Protein AF-A0AAV6M9P0-F1 (afdb_monomer_lite)

Foldseek 3Di:
DDPDPPPPDPQDPVNVVVLVVVLVVLCCVLVVDDLVNQCVVVVVDDPVVSVVVVVVSVVVSVVVSVVVSVVVVVVCVVVVVRVVVVVVVVVVVVCVVPPCNVVVVVVVVVVVVVVVVVVVVVVVVVVVVVVVVVVVVVVVVVVVVVVVVVVVVVVVVVVVVVVVVVVVVVVVVVVVPDDDDD

Structure (mmCIF, N/CA/C/O backbone):
data_AF-A0AAV6M9P0-F1
#
_entry.id   AF-A0AAV6M9P0-F1
#
loop_
_atom_site.group_PDB
_atom_site.id
_atom_site.type_symbol
_atom_site.label_atom_id
_atom_site.label_alt_id
_atom_site.label_comp_id
_atom_site.label_asym_id
_atom_site.label_entity_id
_atom_site.label_seq_id
_atom_site.pdbx_PDB_ins_code
_atom_site.Cartn_x
_atom_site.Cartn_y
_atom_site.Cartn_z
_atom_site.occupancy
_atom_site.B_iso_or_equiv
_atom_site.auth_seq_id
_atom_site.auth_comp_id
_atom_site.auth_asym_id
_atom_site.auth_atom_id
_atom_site.pdbx_PDB_model_num
ATOM 1 N N . MET A 1 1 ? 22.889 25.940 22.685 1.00 35.03 1 MET A N 1
ATOM 2 C CA . MET A 1 1 ? 22.760 25.694 21.233 1.00 35.03 1 MET A CA 1
ATOM 3 C C . MET A 1 1 ? 22.819 24.194 21.047 1.00 35.03 1 MET A C 1
ATOM 5 O O . MET A 1 1 ? 23.893 23.641 20.838 1.00 35.03 1 MET A O 1
ATOM 9 N N . ASP A 1 2 ? 21.679 23.538 21.234 1.00 34.62 2 ASP A N 1
ATOM 10 C CA . ASP A 1 2 ? 21.579 22.087 21.130 1.00 34.62 2 ASP A CA 1
ATOM 11 C C . ASP A 1 2 ? 21.529 21.698 19.657 1.00 34.62 2 ASP A C 1
ATOM 13 O O . ASP A 1 2 ? 20.563 21.978 18.946 1.00 34.62 2 ASP A O 1
ATOM 17 N N . LYS A 1 3 ? 22.616 21.085 19.184 1.00 39.62 3 LYS A N 1
ATOM 18 C CA . LYS A 1 3 ? 22.641 20.404 17.894 1.00 39.62 3 LYS A CA 1
ATOM 19 C C . LYS A 1 3 ? 21.771 19.158 18.023 1.00 39.62 3 LYS A C 1
ATOM 21 O O . LYS A 1 3 ? 22.217 18.152 18.570 1.00 39.62 3 LYS A O 1
ATOM 26 N N . LYS A 1 4 ? 20.536 19.229 17.522 1.00 41.91 4 LYS A N 1
ATOM 27 C CA . LYS A 1 4 ? 19.753 18.031 17.216 1.00 41.91 4 LYS A CA 1
ATOM 28 C C . LYS A 1 4 ? 20.552 17.211 16.206 1.00 41.91 4 LYS A C 1
ATOM 30 O O . LYS A 1 4 ? 20.850 17.683 15.113 1.00 41.91 4 LYS A O 1
ATOM 35 N N . HIS A 1 5 ? 20.956 16.022 16.627 1.00 33.22 5 HIS A N 1
ATOM 36 C CA . HIS A 1 5 ? 21.461 14.990 15.740 1.00 33.22 5 HIS A CA 1
ATOM 37 C C . HIS A 1 5 ? 20.259 14.527 14.909 1.00 33.22 5 HIS A C 1
ATOM 39 O O . HIS A 1 5 ? 19.394 13.818 15.420 1.00 33.22 5 HIS A O 1
ATOM 45 N N . GLU A 1 6 ? 20.159 14.988 13.663 1.00 40.88 6 GLU A N 1
ATOM 46 C CA . GLU A 1 6 ? 19.389 14.280 12.643 1.00 40.88 6 GLU A CA 1
ATOM 47 C C . GLU A 1 6 ? 20.104 12.947 12.422 1.00 40.88 6 GLU A C 1
ATOM 49 O O . GLU A 1 6 ? 21.073 12.839 11.673 1.00 40.88 6 GLU A O 1
ATOM 54 N N . ILE A 1 7 ? 19.680 11.938 13.179 1.00 40.66 7 ILE A N 1
ATOM 55 C CA . ILE A 1 7 ? 19.944 10.548 12.844 1.00 40.66 7 ILE A CA 1
ATOM 56 C C . ILE A 1 7 ? 19.165 10.333 11.554 1.00 40.66 7 ILE A C 1
ATOM 58 O O . ILE A 1 7 ? 17.939 1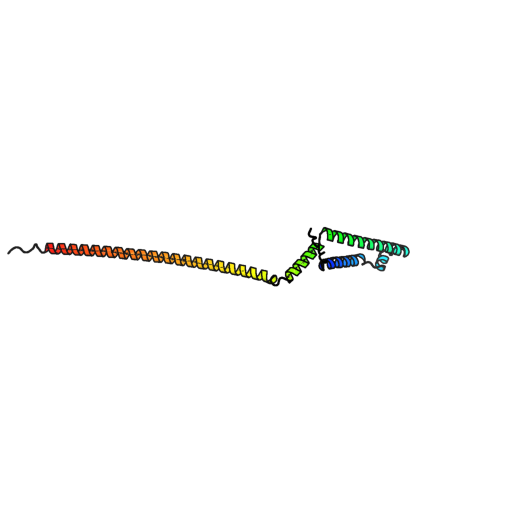0.291 11.581 1.00 40.66 7 ILE A O 1
ATOM 62 N N . GLY A 1 8 ? 19.875 10.301 10.426 1.00 38.12 8 GLY A N 1
ATOM 63 C CA . GLY A 1 8 ? 19.291 9.895 9.157 1.00 38.12 8 GLY A CA 1
ATOM 64 C C . GLY A 1 8 ? 18.653 8.531 9.365 1.00 38.12 8 GLY A C 1
ATOM 65 O O . GLY A 1 8 ? 19.357 7.561 9.654 1.00 38.12 8 GLY A O 1
ATOM 66 N N . THR A 1 9 ? 17.326 8.488 9.309 1.00 49.69 9 THR A N 1
ATOM 67 C CA . THR A 1 9 ? 16.564 7.249 9.395 1.00 49.69 9 THR A CA 1
ATOM 68 C C . THR A 1 9 ? 17.106 6.312 8.315 1.00 49.69 9 THR A C 1
ATOM 70 O O . THR A 1 9 ? 17.252 6.744 7.165 1.00 49.69 9 THR A O 1
ATOM 73 N N . PRO A 1 10 ? 17.504 5.076 8.657 1.00 59.91 10 PRO A N 1
ATOM 74 C CA . PRO A 1 10 ? 17.944 4.128 7.651 1.00 59.91 10 PRO A CA 1
ATOM 75 C C . PRO A 1 10 ? 16.811 3.945 6.641 1.00 59.91 10 PRO A C 1
ATOM 77 O O . PRO A 1 10 ? 15.662 3.762 7.029 1.00 59.91 10 PRO A O 1
ATOM 80 N N . VAL A 1 11 ? 17.154 4.042 5.355 1.00 66.88 11 VAL A N 1
ATOM 81 C CA . VAL A 1 11 ? 16.236 3.777 4.243 1.00 66.88 11 VAL A CA 1
ATOM 82 C C . VAL A 1 11 ? 15.525 2.450 4.510 1.00 66.88 11 VAL A C 1
ATOM 84 O O . VAL A 1 11 ? 16.194 1.426 4.676 1.00 66.88 11 VAL A O 1
ATOM 87 N N . SER A 1 12 ? 14.193 2.482 4.562 1.00 77.12 12 SER A N 1
ATOM 88 C CA . SER A 1 12 ? 13.382 1.308 4.868 1.00 77.12 12 SER A CA 1
ATOM 89 C C . SER A 1 12 ? 13.547 0.200 3.829 1.00 77.12 12 SER A C 1
ATOM 91 O O . SER A 1 12 ? 13.846 0.446 2.649 1.00 77.12 12 SER A O 1
ATOM 93 N N . SER A 1 13 ? 13.342 -1.047 4.258 1.00 85.12 13 SER A N 1
ATOM 94 C CA . SER A 1 13 ? 13.408 -2.200 3.354 1.00 85.12 13 SER A CA 1
ATOM 95 C C . SER A 1 13 ? 12.375 -2.072 2.228 1.00 85.12 13 SER A C 1
ATOM 97 O O . SER A 1 13 ? 12.690 -2.305 1.055 1.00 85.12 13 SER A O 1
ATOM 99 N N . SER A 1 14 ? 11.197 -1.541 2.564 1.00 88.25 14 SER A N 1
ATOM 100 C CA . SER A 1 14 ? 10.099 -1.262 1.641 1.00 88.25 14 SER A CA 1
ATOM 101 C C . SER A 1 14 ? 10.484 -0.289 0.521 1.00 88.25 14 SER A C 1
ATOM 103 O O . SER A 1 14 ? 10.155 -0.517 -0.648 1.00 88.25 14 SER A O 1
ATOM 105 N N . GLN A 1 15 ? 11.217 0.788 0.833 1.00 91.44 15 GLN A N 1
ATOM 106 C CA . GLN A 1 15 ? 11.646 1.757 -0.180 1.00 91.44 15 GLN A CA 1
ATOM 107 C C . GLN A 1 15 ? 12.666 1.147 -1.155 1.00 91.44 15 GLN A C 1
ATOM 109 O O . GLN A 1 15 ? 12.612 1.393 -2.366 1.00 91.44 15 GLN A O 1
ATOM 114 N N . ILE A 1 16 ? 13.588 0.326 -0.645 1.00 92.19 16 ILE A N 1
ATOM 115 C CA . ILE A 1 16 ? 14.582 -0.378 -1.466 1.00 92.19 16 ILE A CA 1
ATOM 116 C C . ILE A 1 16 ? 13.886 -1.349 -2.419 1.00 92.19 16 ILE A C 1
ATOM 118 O O . ILE A 1 16 ? 14.227 -1.403 -3.606 1.00 92.19 16 ILE A O 1
ATOM 122 N N . ASP A 1 17 ? 12.911 -2.100 -1.917 1.00 94.62 17 ASP A N 1
ATOM 123 C CA . ASP A 1 17 ? 12.201 -3.108 -2.696 1.00 94.62 17 ASP A CA 1
ATOM 124 C C . ASP A 1 17 ? 11.305 -2.486 -3.765 1.00 94.62 17 ASP A C 1
ATOM 126 O O . ASP A 1 17 ? 11.271 -2.990 -4.893 1.00 94.62 17 ASP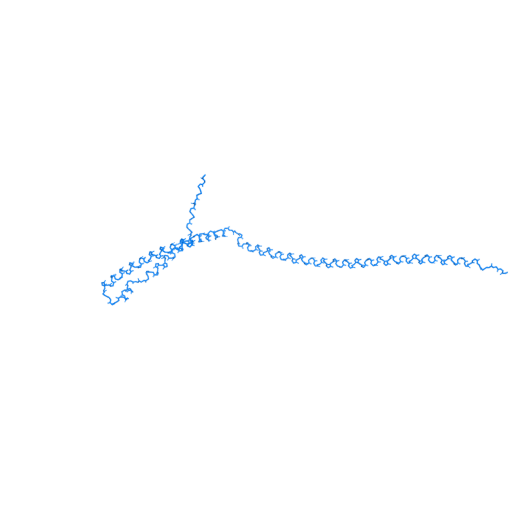 A O 1
ATOM 130 N N . LEU A 1 18 ? 10.680 -1.338 -3.480 1.00 95.00 18 LEU A N 1
ATOM 131 C CA . LEU A 1 18 ? 9.968 -0.548 -4.484 1.00 95.00 18 LEU A CA 1
ATOM 132 C C . LEU A 1 18 ? 10.904 -0.144 -5.633 1.00 95.00 18 LEU A C 1
ATOM 134 O O . LEU A 1 18 ? 10.618 -0.430 -6.800 1.00 95.00 18 LEU A O 1
ATOM 138 N N . LYS A 1 19 ? 12.055 0.466 -5.315 1.00 93.44 19 LYS A N 1
ATOM 139 C CA . LYS A 1 19 ? 13.030 0.910 -6.326 1.00 93.44 19 LYS A CA 1
ATOM 140 C C . LYS A 1 19 ? 13.577 -0.261 -7.140 1.00 93.44 19 LYS A C 1
ATOM 142 O O . LYS A 1 19 ? 13.670 -0.175 -8.365 1.00 93.44 19 LYS A O 1
ATOM 147 N N . LYS A 1 20 ? 13.918 -1.376 -6.490 1.00 95.00 20 LYS A N 1
ATOM 148 C CA . LYS A 1 20 ? 14.387 -2.591 -7.178 1.00 95.00 20 LYS A CA 1
ATOM 149 C C . LYS A 1 20 ? 13.323 -3.153 -8.115 1.00 95.00 20 LYS A C 1
ATOM 151 O O . LYS A 1 20 ? 13.638 -3.451 -9.268 1.00 95.00 20 LYS A O 1
ATOM 156 N N . SER A 1 21 ? 12.088 -3.278 -7.636 1.00 96.25 21 SER A N 1
ATOM 157 C CA . SER A 1 21 ? 10.971 -3.827 -8.409 1.00 96.25 21 SER A CA 1
ATOM 158 C C . SER A 1 21 ? 10.680 -2.975 -9.639 1.00 96.25 21 SER A C 1
ATOM 160 O O . SER A 1 21 ? 10.566 -3.509 -10.742 1.00 96.25 21 SER A O 1
ATOM 162 N N . PHE A 1 22 ? 10.667 -1.650 -9.481 1.00 96.62 22 PHE A N 1
ATOM 163 C CA . PHE A 1 22 ? 10.500 -0.724 -10.595 1.00 96.62 22 PHE A CA 1
ATOM 164 C C . PHE A 1 22 ? 11.607 -0.884 -11.645 1.00 96.62 22 PHE A C 1
ATOM 166 O O . PHE A 1 22 ? 11.317 -1.105 -12.822 1.00 96.62 22 PHE A O 1
ATOM 173 N N . LYS A 1 23 ? 12.882 -0.876 -11.227 1.00 94.62 23 LYS A N 1
ATOM 174 C CA . LYS A 1 23 ? 14.021 -1.057 -12.145 1.00 94.62 23 LYS A CA 1
ATOM 175 C C . LYS A 1 23 ? 13.980 -2.396 -12.876 1.00 94.62 23 LYS A C 1
ATOM 177 O O . LYS A 1 23 ? 14.338 -2.471 -14.049 1.00 94.62 23 LYS A O 1
ATOM 182 N N . LEU A 1 24 ? 13.556 -3.468 -12.206 1.00 95.19 24 LEU A N 1
ATOM 183 C CA . LEU A 1 24 ? 13.384 -4.779 -12.835 1.00 95.19 24 LEU A CA 1
ATOM 184 C C . LEU A 1 24 ? 12.264 -4.768 -13.881 1.00 95.19 24 LEU A C 1
ATOM 186 O O . LEU A 1 24 ? 12.466 -5.285 -14.982 1.00 95.19 24 LEU A O 1
ATOM 190 N N . ALA A 1 25 ? 11.120 -4.156 -13.570 1.00 95.50 25 ALA A N 1
ATOM 191 C CA . ALA A 1 25 ? 9.989 -4.054 -14.489 1.00 95.50 25 ALA A CA 1
ATOM 192 C C . ALA A 1 25 ? 10.347 -3.232 -15.735 1.00 95.50 25 ALA A C 1
ATOM 194 O O . ALA A 1 25 ? 10.162 -3.692 -16.860 1.00 95.50 25 ALA A O 1
ATOM 195 N N . VAL A 1 26 ? 10.940 -2.054 -15.537 1.00 94.81 26 VAL A N 1
ATOM 196 C CA . VAL A 1 26 ? 11.356 -1.147 -16.614 1.00 94.81 26 VAL A CA 1
ATOM 197 C C . VAL A 1 26 ? 12.448 -1.770 -17.485 1.00 94.81 26 VAL A C 1
ATOM 199 O O . VAL A 1 26 ? 12.399 -1.663 -18.713 1.00 94.81 26 VAL A O 1
ATOM 202 N N . ARG A 1 27 ? 13.410 -2.486 -16.888 1.00 92.25 27 ARG A N 1
ATOM 203 C CA . ARG A 1 27 ? 14.393 -3.274 -17.646 1.00 92.25 27 ARG A CA 1
ATOM 204 C C . ARG A 1 27 ? 13.712 -4.314 -18.517 1.00 92.25 27 ARG A C 1
ATOM 206 O O . ARG A 1 27 ? 13.930 -4.313 -19.720 1.00 92.25 27 ARG A O 1
ATOM 213 N N . SER A 1 28 ? 12.844 -5.126 -17.924 1.00 92.06 28 SER A N 1
ATOM 214 C CA . SER A 1 28 ? 12.146 -6.202 -18.632 1.00 92.06 28 SER A CA 1
ATOM 215 C C . SER A 1 28 ? 11.294 -5.681 -19.793 1.00 92.06 28 SER A C 1
ATOM 217 O O . SER A 1 28 ? 11.292 -6.285 -20.862 1.00 92.06 28 SER A O 1
ATOM 219 N N . LEU A 1 29 ? 10.616 -4.541 -19.616 1.00 90.56 29 LEU A N 1
ATOM 220 C CA . LEU A 1 29 ? 9.823 -3.913 -20.676 1.00 90.56 29 LEU A CA 1
ATOM 221 C C . LEU A 1 29 ? 10.692 -3.461 -21.853 1.00 90.56 29 LEU A C 1
ATOM 223 O O . LEU A 1 29 ? 10.381 -3.767 -23.004 1.00 90.56 29 LEU A O 1
ATOM 227 N N . LEU A 1 30 ? 11.775 -2.735 -21.569 1.00 90.50 30 LEU A N 1
ATOM 228 C CA . LEU A 1 30 ? 12.555 -2.057 -22.606 1.00 90.50 30 LEU A CA 1
ATOM 229 C C . LEU A 1 30 ? 13.650 -2.927 -23.238 1.00 90.50 30 LEU A C 1
ATOM 231 O O . LEU A 1 30 ? 14.129 -2.594 -24.318 1.00 90.50 30 LEU A O 1
ATOM 235 N N . THR A 1 31 ? 14.019 -4.054 -22.623 1.00 85.94 31 THR A N 1
ATOM 236 C CA . THR A 1 31 ? 14.994 -5.011 -23.183 1.00 85.94 31 THR A CA 1
ATOM 237 C C . THR A 1 31 ? 14.345 -6.291 -23.712 1.00 85.94 31 THR A C 1
ATOM 239 O O . THR A 1 31 ? 14.998 -7.328 -23.773 1.00 85.94 31 THR A O 1
ATOM 242 N N . SER A 1 32 ? 13.056 -6.245 -24.049 1.00 85.25 32 SER A N 1
ATOM 243 C CA . SER A 1 32 ? 12.295 -7.404 -24.534 1.00 85.25 32 SER A CA 1
ATOM 244 C C . SER A 1 32 ? 12.581 -7.766 -25.997 1.00 85.25 32 SER A C 1
ATOM 246 O O . SER A 1 32 ? 12.395 -8.915 -26.375 1.00 85.25 32 SER A O 1
ATOM 248 N N . CYS A 1 33 ? 13.048 -6.810 -26.805 1.00 87.31 33 CYS A N 1
ATOM 249 C CA . CYS A 1 33 ? 13.313 -6.999 -28.231 1.00 87.31 33 CYS A CA 1
ATOM 250 C C . CYS A 1 33 ? 14.714 -7.580 -28.467 1.00 87.31 33 CYS A C 1
ATOM 252 O O . CYS A 1 33 ? 15.723 -6.946 -28.138 1.00 87.31 33 CYS A O 1
ATOM 254 N N . SER A 1 34 ? 14.777 -8.771 -29.060 1.00 90.31 34 SER A N 1
ATOM 255 C CA . SER A 1 34 ? 16.026 -9.373 -29.525 1.00 90.31 34 SER A CA 1
ATOM 256 C C . SER A 1 34 ? 16.520 -8.732 -30.826 1.00 90.31 34 SER A C 1
ATOM 258 O O . SER A 1 34 ? 15.787 -8.073 -31.569 1.00 90.31 34 SER A O 1
ATOM 260 N N . ARG A 1 35 ? 17.799 -8.949 -31.141 1.00 90.88 35 ARG A N 1
ATOM 261 C CA . ARG A 1 35 ? 18.394 -8.447 -32.385 1.00 90.88 35 ARG A CA 1
ATOM 262 C C . ARG A 1 35 ? 17.786 -9.123 -33.615 1.00 90.88 35 ARG A C 1
ATOM 264 O O . ARG A 1 35 ? 17.695 -8.506 -34.674 1.00 90.88 35 ARG A O 1
ATOM 271 N N . GLU A 1 36 ? 17.401 -10.384 -33.487 1.00 92.69 36 GLU A N 1
ATOM 272 C CA . GLU A 1 36 ? 16.776 -11.185 -34.533 1.00 92.69 36 GLU A CA 1
ATOM 273 C C . GLU A 1 36 ? 15.375 -10.655 -34.857 1.00 92.69 36 GLU A C 1
ATOM 275 O O . GLU A 1 36 ? 15.118 -10.314 -36.010 1.00 92.69 36 GLU A O 1
ATOM 280 N N . GLU A 1 37 ? 14.526 -10.466 -33.842 1.00 93.38 37 GLU A N 1
ATOM 281 C CA . GLU A 1 37 ? 13.190 -9.864 -33.999 1.00 93.38 37 GLU A CA 1
ATOM 282 C C . GLU A 1 37 ? 13.278 -8.461 -34.612 1.00 93.38 37 GLU A C 1
ATOM 284 O O . GLU A 1 37 ? 12.503 -8.104 -35.505 1.00 93.38 37 GLU A O 1
ATOM 289 N N . PHE A 1 38 ? 14.276 -7.674 -34.197 1.00 93.75 38 PHE A N 1
ATOM 290 C CA . PHE A 1 38 ? 14.546 -6.372 -34.795 1.00 93.75 38 PHE A CA 1
ATOM 291 C C . PHE A 1 38 ? 14.841 -6.487 -36.299 1.00 93.75 38 PHE A C 1
ATOM 293 O O . PHE A 1 38 ? 14.255 -5.770 -37.111 1.00 93.75 38 PHE A O 1
ATOM 300 N N . ARG A 1 39 ? 15.727 -7.403 -36.708 1.00 93.25 39 ARG A N 1
ATOM 301 C CA . ARG A 1 39 ? 16.064 -7.608 -38.128 1.00 93.25 39 ARG A CA 1
ATOM 302 C C . ARG A 1 39 ? 14.867 -8.084 -38.947 1.00 93.25 39 ARG A C 1
ATOM 304 O O . ARG A 1 39 ? 14.725 -7.647 -40.087 1.00 93.25 39 ARG A O 1
ATOM 311 N N . GLU A 1 40 ? 13.999 -8.921 -38.383 1.00 94.50 40 GLU A N 1
ATOM 312 C CA . GLU A 1 40 ? 12.763 -9.359 -39.044 1.00 94.50 40 GLU A CA 1
ATOM 313 C C . GLU A 1 40 ? 11.823 -8.181 -39.333 1.00 94.50 40 GLU A C 1
ATOM 315 O O . GLU A 1 40 ? 11.331 -8.040 -40.461 1.00 94.50 40 GLU A O 1
ATOM 320 N N . CYS A 1 41 ? 11.661 -7.271 -38.365 1.00 94.75 41 CYS A N 1
ATOM 321 C CA . CYS A 1 41 ? 10.862 -6.051 -38.520 1.00 94.75 41 CYS A CA 1
ATOM 322 C C . CYS A 1 41 ? 11.400 -5.128 -39.628 1.00 94.75 41 CYS A C 1
ATOM 324 O O . CYS A 1 41 ? 10.632 -4.424 -40.286 1.00 94.75 41 CYS A O 1
ATOM 326 N N . PHE A 1 42 ? 12.713 -5.162 -39.872 1.00 94.69 42 PHE A N 1
ATOM 327 C CA . PHE A 1 42 ? 13.402 -4.370 -40.892 1.00 94.69 42 PHE A CA 1
ATOM 328 C C . PHE A 1 42 ? 13.950 -5.228 -42.047 1.00 94.69 42 PHE A C 1
ATOM 330 O O . PHE A 1 42 ? 14.943 -4.869 -42.680 1.00 94.69 42 PHE A O 1
ATOM 337 N N . SER A 1 43 ? 13.285 -6.338 -42.382 1.00 95.25 43 SER A N 1
ATOM 338 C CA . SER A 1 43 ? 13.723 -7.293 -43.421 1.00 95.25 43 SER A CA 1
ATOM 339 C C . SER A 1 43 ? 13.855 -6.706 -44.834 1.00 95.25 43 SER A C 1
ATOM 341 O O . SER A 1 43 ? 14.553 -7.266 -45.676 1.00 95.25 43 SER A O 1
ATOM 343 N N . ARG A 1 44 ? 13.214 -5.562 -45.104 1.00 95.56 44 ARG A N 1
ATOM 344 C CA . ARG A 1 44 ? 13.306 -4.838 -46.387 1.00 95.56 44 ARG A CA 1
ATOM 345 C C . ARG A 1 44 ? 14.589 -4.016 -46.540 1.00 95.56 44 ARG A C 1
ATOM 347 O O . ARG A 1 44 ? 14.880 -3.575 -47.649 1.00 95.56 44 ARG A O 1
ATOM 354 N N . PHE A 1 45 ? 15.308 -3.783 -45.447 1.00 95.06 45 PHE A N 1
ATOM 355 C CA . PHE A 1 45 ? 16.558 -3.032 -45.427 1.00 95.06 45 PHE A CA 1
ATOM 356 C C . PHE A 1 45 ? 17.755 -3.952 -45.658 1.00 95.06 45 PHE A C 1
ATOM 358 O O . PHE A 1 45 ? 17.717 -5.147 -45.364 1.00 95.06 45 PHE A O 1
ATOM 365 N N . THR A 1 46 ? 18.846 -3.382 -46.157 1.00 96.44 46 THR A N 1
ATOM 366 C CA . THR A 1 46 ? 20.127 -4.085 -46.237 1.00 96.44 46 THR A CA 1
ATOM 367 C C . THR A 1 46 ? 20.683 -4.358 -44.839 1.00 96.44 46 THR A C 1
ATOM 369 O O . THR A 1 46 ? 20.360 -3.669 -43.871 1.00 96.44 46 THR A O 1
ATOM 372 N N . THR A 1 47 ? 21.593 -5.325 -44.720 1.00 94.31 47 THR A N 1
ATOM 373 C CA . THR A 1 47 ? 22.243 -5.635 -43.437 1.00 94.31 47 THR A CA 1
ATOM 374 C C . THR A 1 47 ? 22.939 -4.413 -42.829 1.00 94.31 47 THR A C 1
ATOM 376 O O . THR A 1 47 ? 22.871 -4.212 -41.623 1.00 94.31 47 THR A O 1
ATOM 379 N N . ALA A 1 48 ? 23.566 -3.559 -43.643 1.00 95.69 48 ALA A N 1
ATOM 380 C CA . ALA A 1 48 ? 24.234 -2.352 -43.153 1.00 95.69 48 ALA A CA 1
ATOM 381 C C . ALA A 1 48 ? 23.245 -1.339 -42.543 1.00 95.69 48 ALA A C 1
ATOM 383 O O . ALA A 1 48 ? 23.514 -0.764 -41.488 1.00 95.69 48 ALA A O 1
ATOM 384 N N . GLU A 1 49 ? 22.086 -1.153 -43.176 1.00 96.19 49 GLU A N 1
ATOM 385 C CA . GLU A 1 49 ? 21.020 -0.284 -42.667 1.00 96.19 49 GLU A CA 1
ATOM 386 C C . GLU A 1 49 ? 20.386 -0.861 -41.396 1.00 96.19 49 GLU A C 1
ATOM 388 O O . GLU A 1 49 ? 20.169 -0.123 -40.438 1.00 96.19 49 GLU A O 1
ATOM 393 N N . GLN A 1 50 ? 20.158 -2.178 -41.344 1.00 95.38 50 GLN A N 1
ATOM 394 C CA . GLN A 1 50 ? 19.658 -2.861 -40.147 1.00 95.38 50 GLN A CA 1
ATOM 395 C C . GLN A 1 50 ? 20.599 -2.683 -38.950 1.00 95.38 50 GLN A C 1
ATOM 397 O O . GLN A 1 50 ? 20.139 -2.415 -37.843 1.00 95.38 50 GLN A O 1
ATOM 402 N N . GLU A 1 51 ? 21.914 -2.788 -39.155 1.00 94.44 51 GLU A N 1
ATOM 403 C CA . GLU A 1 51 ? 22.907 -2.559 -38.099 1.00 94.44 51 GLU A CA 1
ATOM 404 C C . GLU A 1 51 ? 22.910 -1.108 -37.604 1.00 94.44 51 GLU A C 1
ATOM 406 O O . GLU A 1 51 ? 22.975 -0.855 -36.397 1.00 94.44 51 GLU A O 1
ATOM 411 N N . TYR A 1 52 ? 22.793 -0.145 -38.521 1.00 95.88 52 TYR A N 1
ATOM 412 C CA . TYR A 1 52 ? 22.684 1.267 -38.164 1.00 95.88 52 TYR A CA 1
ATOM 413 C C . TYR A 1 52 ? 21.405 1.555 -37.363 1.00 95.88 52 TYR A C 1
ATOM 415 O O . TYR A 1 52 ? 21.467 2.179 -36.302 1.00 95.88 52 TYR A O 1
ATOM 423 N N . LEU A 1 53 ? 20.260 1.041 -37.822 1.00 95.88 53 LEU A N 1
ATOM 424 C CA . LEU A 1 53 ? 18.972 1.174 -37.140 1.00 95.88 53 LEU A CA 1
ATOM 425 C C . LEU A 1 53 ? 18.983 0.502 -35.765 1.00 95.88 53 LEU A C 1
ATOM 427 O O . LEU A 1 53 ? 18.489 1.084 -34.804 1.00 95.88 53 LEU A O 1
ATOM 431 N N . HIS A 1 54 ? 19.593 -0.678 -35.638 1.00 95.12 54 HIS A N 1
ATOM 432 C CA . HIS A 1 54 ? 19.722 -1.365 -34.355 1.00 95.12 54 HIS A CA 1
ATOM 433 C C . HIS A 1 54 ? 20.564 -0.543 -33.371 1.00 95.12 54 HIS A C 1
ATOM 435 O O . HIS A 1 54 ? 20.213 -0.410 -32.200 1.00 95.12 54 HIS A O 1
ATOM 441 N N . ARG A 1 55 ? 21.652 0.087 -33.834 1.00 95.44 55 ARG A N 1
ATOM 442 C CA . ARG A 1 55 ? 22.456 0.980 -32.989 1.00 95.44 55 ARG A CA 1
ATOM 443 C C . ARG A 1 55 ? 21.657 2.195 -32.509 1.00 95.44 55 ARG A C 1
ATOM 445 O O . ARG A 1 55 ? 21.769 2.551 -31.337 1.00 95.44 55 ARG A O 1
ATOM 452 N N . LEU A 1 56 ? 20.853 2.805 -33.383 1.00 95.69 56 LEU A N 1
ATOM 453 C CA . LEU A 1 56 ? 19.947 3.894 -33.002 1.00 95.69 56 LEU A CA 1
ATOM 454 C C . LEU A 1 56 ? 18.890 3.421 -31.999 1.00 95.69 56 LEU A C 1
ATOM 456 O O . LEU A 1 56 ? 18.652 4.095 -31.003 1.00 95.69 56 LEU A O 1
ATOM 460 N N . PHE A 1 57 ? 18.303 2.246 -32.218 1.00 94.19 57 PHE A N 1
ATOM 461 C CA . PHE A 1 57 ? 17.342 1.643 -31.300 1.00 94.19 57 PHE A CA 1
ATOM 462 C C . PHE A 1 57 ? 17.929 1.476 -29.894 1.00 94.19 57 PHE A C 1
ATOM 464 O O . PHE A 1 57 ? 17.338 1.954 -28.931 1.00 94.19 57 PHE A O 1
ATOM 471 N N . ILE A 1 58 ? 19.130 0.902 -29.770 1.00 93.38 58 ILE A N 1
ATOM 472 C CA . ILE A 1 58 ? 19.806 0.758 -28.473 1.00 93.38 58 ILE A CA 1
ATOM 473 C C . ILE A 1 58 ? 20.058 2.120 -27.814 1.00 93.38 58 ILE A C 1
ATOM 475 O O . ILE A 1 58 ? 19.865 2.253 -26.605 1.00 93.38 58 ILE A O 1
ATOM 479 N N . GLN A 1 59 ? 20.450 3.143 -28.581 1.00 95.25 59 GLN A N 1
ATOM 480 C CA . GLN A 1 59 ? 20.619 4.499 -28.047 1.00 95.25 59 GLN A CA 1
ATOM 481 C C . GLN A 1 59 ? 19.303 5.069 -27.506 1.00 95.25 59 GLN A C 1
ATOM 483 O O . GLN A 1 59 ? 19.285 5.598 -26.394 1.00 95.25 59 GLN A O 1
ATOM 488 N N . VAL A 1 60 ? 18.207 4.921 -28.255 1.00 94.25 60 VAL A N 1
ATOM 489 C CA . VAL A 1 60 ? 16.874 5.377 -27.838 1.00 94.25 60 VAL A CA 1
ATOM 490 C C . VAL A 1 60 ? 16.427 4.652 -26.573 1.00 94.25 60 VAL A C 1
ATOM 492 O O . VAL A 1 60 ? 16.034 5.306 -25.613 1.00 94.25 60 VAL A O 1
ATOM 495 N N . ILE A 1 61 ? 16.543 3.323 -26.537 1.00 94.50 61 ILE A N 1
ATOM 496 C CA . ILE A 1 61 ? 16.174 2.510 -25.374 1.00 94.50 61 ILE A CA 1
ATOM 497 C C . ILE A 1 61 ? 16.997 2.893 -24.142 1.00 94.50 61 ILE A C 1
ATOM 499 O O . ILE A 1 61 ? 16.433 3.072 -23.068 1.00 94.50 61 ILE A O 1
ATOM 503 N N . THR A 1 62 ? 18.308 3.088 -24.297 1.00 93.31 62 THR A N 1
ATOM 504 C CA . THR A 1 62 ? 19.193 3.474 -23.187 1.00 93.31 62 THR A CA 1
ATOM 505 C C . THR A 1 62 ? 18.838 4.858 -22.641 1.00 93.31 62 THR A C 1
ATOM 507 O O . THR A 1 62 ? 18.757 5.040 -21.428 1.00 93.31 62 THR A O 1
ATOM 510 N N . SER A 1 63 ? 18.588 5.832 -23.523 1.00 95.62 63 SER A N 1
ATOM 511 C CA . SER A 1 63 ? 18.165 7.175 -23.109 1.00 95.62 63 SER A CA 1
ATOM 512 C C . SER A 1 63 ? 16.793 7.155 -22.440 1.00 95.62 63 SER A C 1
ATOM 514 O O . SER A 1 63 ? 16.594 7.838 -21.441 1.00 95.62 63 SER A O 1
ATOM 516 N N . LEU A 1 64 ? 15.854 6.371 -22.973 1.00 95.00 64 LEU A N 1
ATOM 517 C CA . LEU A 1 64 ? 14.522 6.222 -22.401 1.00 95.00 64 LEU A CA 1
ATOM 518 C C . LEU A 1 64 ? 14.581 5.558 -21.020 1.00 95.00 64 LEU A C 1
ATOM 520 O O . LEU A 1 64 ? 13.859 5.980 -20.123 1.00 95.00 64 LEU A O 1
ATOM 524 N N . HIS A 1 65 ? 15.468 4.572 -20.829 1.00 94.75 65 HIS A N 1
ATOM 525 C CA . HIS A 1 65 ? 15.714 3.948 -19.526 1.00 94.75 65 HIS A CA 1
ATOM 526 C C . HIS A 1 65 ? 16.117 4.966 -18.470 1.00 94.75 65 HIS A C 1
ATOM 528 O O . HIS A 1 65 ? 15.479 5.017 -17.423 1.00 94.75 65 HIS A O 1
ATOM 534 N N . GLY A 1 66 ? 17.132 5.782 -18.765 1.00 93.25 66 GLY A N 1
ATOM 535 C CA . GLY A 1 66 ? 17.589 6.826 -17.847 1.00 93.25 66 GLY A CA 1
ATOM 536 C C . GLY A 1 66 ? 16.473 7.813 -17.511 1.00 93.25 66 GLY A C 1
ATOM 537 O O . GLY A 1 66 ? 16.158 8.002 -16.343 1.00 93.25 66 GLY A O 1
ATOM 538 N N . ASN A 1 67 ? 15.792 8.339 -18.533 1.00 96.00 67 ASN A N 1
ATOM 539 C CA . ASN A 1 67 ? 14.720 9.319 -18.342 1.00 96.00 67 ASN A CA 1
ATOM 540 C C . ASN A 1 67 ? 13.569 8.783 -17.473 1.00 96.00 67 ASN A C 1
ATOM 542 O O . ASN A 1 67 ? 13.044 9.511 -16.639 1.00 96.00 67 ASN A O 1
ATOM 546 N N . ILE A 1 68 ? 13.168 7.520 -17.658 1.00 96.88 68 ILE A N 1
ATOM 547 C CA . ILE A 1 68 ? 12.105 6.900 -16.853 1.00 96.88 68 ILE A CA 1
ATOM 548 C C . ILE A 1 68 ? 12.560 6.690 -15.403 1.00 96.88 68 ILE A C 1
ATOM 550 O O . ILE A 1 68 ? 11.767 6.910 -14.489 1.00 96.88 68 ILE A O 1
ATOM 554 N N . GLU A 1 69 ? 13.803 6.247 -15.176 1.00 95.00 69 GLU A N 1
ATOM 555 C CA . GLU A 1 69 ? 14.337 6.087 -13.815 1.00 95.00 69 GLU A CA 1
ATOM 556 C C . GLU A 1 69 ? 14.434 7.433 -13.081 1.00 95.00 69 GLU A C 1
ATOM 558 O O . GLU A 1 69 ? 14.051 7.507 -11.912 1.00 95.00 69 GLU A O 1
ATOM 563 N N . ASP A 1 70 ? 14.877 8.488 -13.767 1.00 96.25 70 ASP A N 1
ATOM 564 C CA . ASP A 1 70 ? 14.999 9.835 -13.202 1.00 96.25 70 ASP A CA 1
ATOM 565 C C . ASP A 1 70 ? 13.624 10.443 -12.874 1.00 96.25 70 ASP A C 1
ATOM 567 O O . ASP A 1 70 ? 13.419 10.964 -11.775 1.00 96.25 70 ASP A O 1
ATOM 571 N N . GLU A 1 71 ? 12.651 10.321 -13.785 1.00 97.50 71 GLU A N 1
ATOM 572 C CA . GLU A 1 71 ? 11.278 10.797 -13.564 1.00 97.50 71 GLU A CA 1
ATOM 573 C C . GLU A 1 71 ? 10.609 10.050 -12.402 1.00 97.50 71 GLU A C 1
ATOM 575 O O . GLU A 1 71 ? 9.948 10.654 -11.557 1.00 97.50 71 GLU A O 1
ATOM 580 N N . PHE A 1 72 ? 10.815 8.733 -12.314 1.00 97.12 72 PHE A N 1
ATOM 581 C CA . PHE A 1 72 ? 10.307 7.932 -11.204 1.00 97.12 72 PHE A CA 1
ATOM 582 C C . PHE A 1 72 ? 10.902 8.362 -9.862 1.00 97.12 72 PHE A C 1
ATOM 584 O O . PHE A 1 72 ? 10.169 8.464 -8.877 1.00 97.12 72 PHE A O 1
ATOM 591 N N . GLU A 1 73 ? 12.209 8.632 -9.800 1.00 95.31 73 GLU A N 1
ATOM 592 C CA . GLU A 1 73 ? 12.840 9.132 -8.577 1.00 95.31 73 GLU A CA 1
ATOM 593 C C . GLU A 1 73 ? 12.286 10.513 -8.200 1.00 95.31 73 GLU A C 1
ATOM 595 O O . GLU A 1 73 ? 11.939 10.730 -7.038 1.00 95.31 73 GLU A O 1
ATOM 600 N N . SER A 1 74 ? 12.116 11.412 -9.177 1.00 97.19 74 SER A N 1
ATOM 601 C CA . SER A 1 74 ? 11.495 12.725 -8.964 1.00 97.19 74 SER A CA 1
ATOM 602 C C . SER A 1 74 ? 10.082 12.595 -8.388 1.00 97.19 74 SER A C 1
ATOM 604 O O . SER A 1 74 ? 9.778 13.198 -7.357 1.00 97.19 74 SER A O 1
ATOM 606 N N . LEU A 1 75 ? 9.246 11.732 -8.975 1.00 97.00 75 LEU A N 1
ATOM 607 C CA . LEU A 1 75 ? 7.898 11.443 -8.479 1.00 97.00 75 LEU A CA 1
ATOM 608 C C . LEU A 1 75 ? 7.913 10.849 -7.067 1.00 97.00 75 LEU A C 1
ATOM 610 O O . LEU A 1 75 ? 7.075 11.212 -6.243 1.00 97.00 75 LEU A O 1
ATOM 614 N N . CYS A 1 76 ? 8.856 9.958 -6.750 1.00 95.69 76 CYS A N 1
ATOM 615 C CA . CYS A 1 76 ? 8.987 9.397 -5.403 1.00 95.69 76 CYS A CA 1
ATOM 616 C C . CYS A 1 76 ? 9.293 10.474 -4.354 1.00 95.69 76 CYS A C 1
ATOM 618 O O . CYS A 1 76 ? 8.75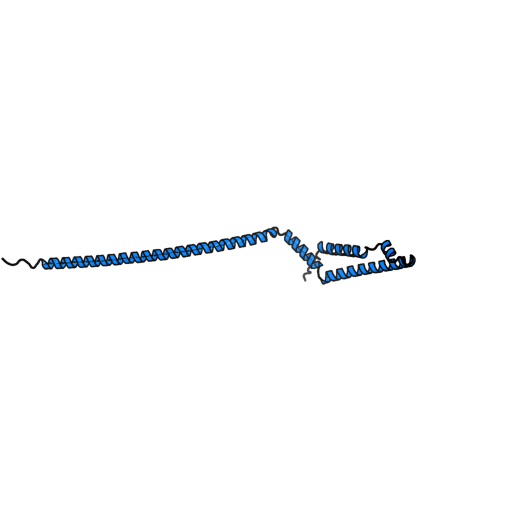8 10.420 -3.243 1.00 95.69 76 CYS A O 1
ATOM 620 N N . VAL A 1 77 ? 10.142 11.445 -4.702 1.00 94.50 77 VAL A N 1
ATOM 621 C CA . VAL A 1 77 ? 10.472 12.583 -3.836 1.00 94.50 77 VAL A CA 1
ATOM 622 C C . VAL A 1 77 ? 9.274 13.523 -3.703 1.00 94.50 77 VAL A C 1
ATOM 624 O O . VAL A 1 77 ? 8.896 13.865 -2.584 1.00 94.50 77 VAL A O 1
ATOM 627 N N . GLU A 1 78 ? 8.645 13.898 -4.819 1.00 96.75 78 GLU A N 1
ATOM 628 C CA . GLU A 1 78 ? 7.490 14.804 -4.852 1.00 96.75 78 GLU A CA 1
ATOM 629 C C . GLU A 1 78 ? 6.315 14.261 -4.031 1.00 96.75 78 GLU A C 1
ATOM 631 O O . GLU A 1 78 ? 5.740 14.964 -3.199 1.00 96.75 78 GLU A O 1
ATOM 636 N N . THR A 1 79 ? 5.988 12.984 -4.225 1.00 95.56 79 THR A N 1
ATOM 637 C CA . THR A 1 79 ? 4.880 12.316 -3.529 1.00 95.56 79 THR A CA 1
ATOM 638 C C . THR A 1 79 ? 5.224 11.900 -2.104 1.00 95.56 79 THR A C 1
ATOM 640 O O . THR A 1 79 ? 4.343 11.443 -1.377 1.00 95.56 79 THR A O 1
ATOM 643 N N . GLN A 1 80 ? 6.489 12.044 -1.692 1.00 94.81 80 GLN A N 1
ATOM 644 C CA . GLN A 1 80 ? 6.991 11.608 -0.389 1.00 94.81 80 GLN A CA 1
ATOM 645 C C . GLN A 1 80 ? 6.714 10.122 -0.102 1.00 94.81 80 GLN A C 1
ATOM 647 O O . GLN A 1 80 ? 6.593 9.720 1.056 1.00 94.81 80 GLN A O 1
ATOM 652 N N . VAL A 1 81 ? 6.641 9.281 -1.142 1.00 95.00 81 VAL A N 1
ATOM 653 C CA . VAL A 1 81 ? 6.326 7.849 -0.991 1.00 95.00 81 VAL A CA 1
ATOM 654 C C . VAL A 1 81 ? 7.320 7.143 -0.071 1.00 95.00 81 VAL A C 1
ATOM 656 O O . VAL A 1 81 ? 6.930 6.269 0.691 1.00 95.00 81 VAL A O 1
ATOM 659 N N . GLY A 1 82 ? 8.588 7.574 -0.085 1.00 92.06 82 GLY A N 1
ATOM 660 C CA . GLY A 1 82 ? 9.615 7.082 0.833 1.00 92.06 82 GLY A CA 1
ATOM 661 C C . GLY A 1 82 ? 9.228 7.274 2.294 1.00 92.06 82 GLY A C 1
ATOM 662 O O . GLY A 1 82 ? 9.155 6.303 3.033 1.00 92.06 82 GLY A O 1
ATOM 663 N N . LEU A 1 83 ? 8.868 8.503 2.673 1.00 91.44 83 LEU A N 1
ATOM 664 C CA . LEU A 1 83 ? 8.451 8.821 4.039 1.00 91.44 83 LEU A CA 1
ATOM 665 C C . LEU A 1 83 ? 7.186 8.059 4.439 1.00 91.44 83 LEU A C 1
ATOM 667 O O . LEU A 1 83 ? 7.050 7.643 5.584 1.00 91.44 83 LEU A O 1
ATOM 671 N N . VAL A 1 84 ? 6.242 7.877 3.514 1.00 94.00 84 VAL A N 1
ATOM 672 C CA . VAL A 1 84 ? 5.031 7.094 3.788 1.00 94.00 84 VAL A CA 1
ATOM 673 C C . VAL A 1 84 ? 5.382 5.631 4.056 1.00 94.00 84 VAL A C 1
ATOM 675 O O . VAL A 1 84 ? 4.885 5.071 5.029 1.00 94.00 84 VAL A O 1
ATOM 678 N N . LEU A 1 85 ? 6.246 5.027 3.238 1.00 94.25 85 LEU A N 1
ATOM 679 C CA . LEU A 1 85 ? 6.695 3.647 3.432 1.00 94.25 85 LEU A CA 1
ATOM 680 C C . LEU A 1 85 ? 7.482 3.483 4.737 1.00 94.25 85 LEU A C 1
ATOM 682 O O . LEU A 1 85 ? 7.199 2.548 5.478 1.00 94.25 85 LEU A O 1
ATOM 686 N N . ASP A 1 86 ? 8.375 4.421 5.059 1.00 91.38 86 ASP A N 1
ATOM 687 C CA . ASP A 1 86 ? 9.124 4.425 6.321 1.00 91.38 86 ASP A CA 1
ATOM 688 C C . ASP A 1 86 ? 8.174 4.477 7.531 1.00 91.38 86 ASP A C 1
ATOM 690 O O . ASP A 1 86 ? 8.317 3.702 8.473 1.00 91.38 86 ASP A O 1
ATOM 694 N N . ASN A 1 87 ? 7.155 5.345 7.489 1.00 92.06 87 ASN A N 1
ATOM 695 C CA . ASN A 1 87 ? 6.152 5.441 8.553 1.00 92.06 87 ASN A CA 1
ATOM 696 C C . ASN A 1 87 ? 5.309 4.165 8.674 1.00 92.06 87 ASN A C 1
ATOM 698 O O . ASN A 1 87 ? 4.969 3.760 9.781 1.00 92.06 87 ASN A O 1
ATOM 702 N N . VAL A 1 88 ? 4.936 3.539 7.554 1.00 91.69 88 VAL A N 1
ATOM 703 C CA . VAL A 1 88 ? 4.175 2.280 7.574 1.00 91.69 88 VAL A CA 1
ATOM 704 C C . VAL A 1 88 ? 5.014 1.153 8.171 1.00 91.69 88 VAL A C 1
ATOM 706 O O . VAL A 1 88 ? 4.505 0.422 9.015 1.00 91.69 88 VAL A O 1
ATOM 709 N N . GLU A 1 89 ? 6.282 1.028 7.776 1.00 91.00 89 GLU A N 1
ATOM 710 C CA . GLU A 1 89 ? 7.208 0.030 8.327 1.00 91.00 89 GLU A CA 1
ATOM 711 C C . GLU A 1 89 ? 7.400 0.247 9.833 1.00 91.00 89 GLU A C 1
ATOM 713 O O . GLU A 1 89 ? 7.207 -0.686 10.608 1.00 91.00 89 GLU A O 1
ATOM 718 N N . GLN A 1 90 ? 7.612 1.495 10.266 1.00 90.12 90 GLN A N 1
ATOM 719 C CA . GLN A 1 90 ? 7.689 1.839 11.686 1.00 90.12 90 GLN A CA 1
ATOM 720 C C . GLN A 1 90 ? 6.402 1.481 12.449 1.00 90.12 90 GLN A C 1
ATOM 722 O O . GLN A 1 90 ? 6.469 0.904 13.530 1.00 90.12 90 GLN A O 1
ATOM 727 N N . LEU A 1 91 ? 5.222 1.799 11.909 1.00 89.19 91 LEU A N 1
ATOM 728 C CA . LEU A 1 91 ? 3.948 1.478 12.563 1.00 89.19 91 LEU A CA 1
ATOM 729 C C . LEU A 1 91 ? 3.718 -0.033 12.677 1.00 89.19 91 LEU A C 1
ATOM 731 O O . LEU A 1 91 ? 3.135 -0.481 13.662 1.00 89.19 91 LEU A O 1
ATOM 735 N N . LEU A 1 92 ? 4.161 -0.811 11.687 1.00 87.50 92 LEU A N 1
ATOM 736 C CA . LEU A 1 92 ? 4.102 -2.271 11.735 1.00 87.50 92 LEU A CA 1
ATOM 737 C C . LEU A 1 92 ? 5.062 -2.831 12.789 1.00 87.50 92 LEU A C 1
ATOM 739 O O . LEU A 1 92 ? 4.659 -3.688 13.571 1.00 87.50 92 LEU A O 1
ATOM 743 N N . GLU A 1 93 ? 6.286 -2.308 12.872 1.00 87.62 93 GLU A N 1
ATOM 744 C CA . GLU A 1 93 ? 7.234 -2.678 13.928 1.00 87.62 93 GLU A CA 1
ATOM 745 C C . GLU A 1 93 ? 6.685 -2.342 15.324 1.00 87.62 93 GLU A C 1
ATOM 747 O O . GLU A 1 93 ? 6.720 -3.175 16.229 1.00 87.62 93 GLU A O 1
ATOM 752 N N . GLU A 1 94 ? 6.121 -1.144 15.506 1.00 85.88 94 GLU A N 1
ATOM 753 C CA . GLU A 1 94 ? 5.473 -0.734 16.758 1.00 85.88 94 GLU A CA 1
ATOM 754 C C . GLU A 1 94 ? 4.279 -1.636 17.106 1.00 85.88 94 GLU A C 1
ATOM 756 O O . GLU A 1 94 ? 4.095 -2.006 18.269 1.00 85.88 94 GLU A O 1
ATOM 761 N N . GLN A 1 95 ? 3.481 -2.013 16.105 1.00 84.06 95 GLN A N 1
ATOM 762 C CA . GLN A 1 95 ? 2.351 -2.923 16.264 1.00 84.06 95 GLN A CA 1
ATOM 763 C C . GLN A 1 95 ? 2.799 -4.327 16.695 1.00 84.06 95 GLN A C 1
ATOM 765 O O . GLN A 1 95 ? 2.187 -4.902 17.596 1.00 84.06 95 GLN A O 1
ATOM 770 N N . ASP A 1 96 ? 3.846 -4.875 16.079 1.00 81.38 96 ASP A N 1
ATOM 771 C CA . ASP A 1 96 ? 4.385 -6.199 16.411 1.00 81.38 96 ASP A CA 1
ATOM 772 C C . ASP A 1 96 ? 5.022 -6.230 17.808 1.00 81.38 96 ASP A C 1
ATOM 774 O O . ASP A 1 96 ? 4.986 -7.255 18.498 1.00 81.38 96 ASP A O 1
ATOM 778 N N . LEU A 1 97 ? 5.568 -5.097 18.258 1.00 84.94 97 LEU A N 1
ATOM 779 C CA . LEU A 1 97 ? 6.127 -4.942 19.598 1.00 84.94 97 LEU A CA 1
ATOM 780 C C . LEU A 1 97 ? 5.067 -4.765 20.692 1.00 84.94 97 LEU A C 1
ATOM 782 O O . LEU A 1 97 ? 5.403 -4.990 21.855 1.00 84.94 97 LEU A O 1
ATOM 786 N N . ASP A 1 98 ? 3.822 -4.391 20.369 1.00 80.50 98 ASP A N 1
ATOM 787 C CA . ASP A 1 98 ? 2.717 -4.279 21.331 1.00 80.50 98 ASP A CA 1
ATOM 788 C C . ASP A 1 98 ? 2.001 -5.637 21.519 1.00 80.50 98 ASP A C 1
ATOM 790 O O . ASP A 1 98 ? 1.090 -5.993 20.760 1.00 80.50 98 ASP A O 1
ATOM 794 N N . PRO A 1 99 ? 2.296 -6.400 22.596 1.00 74.62 99 PRO A N 1
ATOM 795 C CA . PRO A 1 99 ? 1.711 -7.724 22.815 1.00 74.62 99 PRO A CA 1
ATOM 796 C C . PRO A 1 99 ? 0.211 -7.660 23.150 1.00 74.62 99 PRO A C 1
ATOM 798 O O . PRO A 1 99 ? -0.456 -8.697 23.271 1.00 74.62 99 PRO A O 1
ATOM 801 N N . LEU A 1 100 ? -0.317 -6.453 23.381 1.00 74.12 100 LEU A N 1
ATOM 802 C CA . LEU A 1 100 ? -1.718 -6.184 23.660 1.00 74.12 100 LEU A CA 1
ATOM 803 C C . LEU A 1 100 ? -2.467 -5.665 22.434 1.00 74.12 100 LEU A C 1
ATOM 805 O O . LEU A 1 100 ? -3.692 -5.580 22.514 1.00 74.12 100 LEU A O 1
ATOM 809 N N . TYR A 1 101 ? -1.807 -5.397 21.304 1.00 73.94 101 TYR A N 1
ATOM 810 C CA . TYR A 1 101 ? -2.467 -4.850 20.118 1.00 73.94 101 TYR A CA 1
ATOM 811 C C . TYR A 1 101 ? -3.614 -5.750 19.638 1.00 73.94 101 TYR A C 1
ATOM 813 O O . TYR A 1 101 ? -4.756 -5.310 19.508 1.00 73.94 101 TYR A O 1
ATOM 821 N N . SER A 1 102 ? -3.354 -7.056 19.506 1.00 69.56 102 SER A N 1
ATOM 822 C CA . SER A 1 102 ? -4.374 -8.063 19.161 1.00 69.56 102 SER A CA 1
ATOM 823 C C . SER A 1 102 ? -5.440 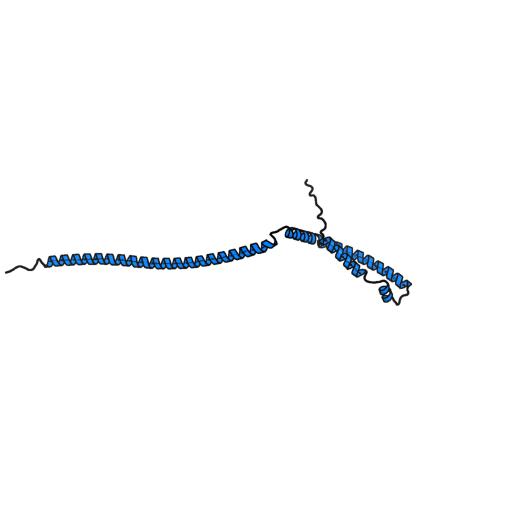-8.256 20.251 1.00 69.56 102 SER A C 1
ATOM 825 O O . SER A 1 102 ? -6.559 -8.692 19.978 1.00 69.56 102 SER A O 1
ATOM 827 N N . LYS A 1 103 ? -5.124 -7.914 21.506 1.00 69.25 103 LYS A N 1
ATOM 828 C CA . LYS A 1 103 ? -6.036 -8.017 22.656 1.00 69.25 103 LYS A CA 1
ATOM 829 C C . LYS A 1 103 ? -6.864 -6.754 22.875 1.00 69.25 103 LYS A C 1
ATOM 831 O O .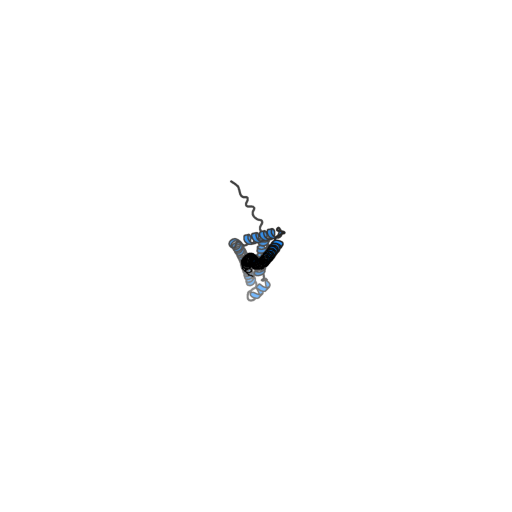 LYS A 1 103 ? -7.904 -6.838 23.520 1.00 69.25 103 LYS A O 1
ATOM 836 N N . LYS A 1 104 ? -6.452 -5.604 22.341 1.00 70.75 104 LYS A N 1
ATOM 837 C CA . LYS A 1 104 ? -7.129 -4.311 22.502 1.00 70.75 104 LYS A CA 1
ATOM 838 C C . LYS A 1 104 ? -8.561 -4.354 21.971 1.00 70.75 104 LYS A C 1
ATOM 840 O O . LYS A 1 104 ? -9.472 -3.882 22.650 1.00 70.75 104 LYS A O 1
ATOM 845 N N . THR A 1 105 ? -8.766 -4.992 20.820 1.00 67.88 105 THR A N 1
ATOM 846 C CA . THR A 1 105 ? -10.099 -5.236 20.247 1.00 67.88 105 THR A CA 1
ATOM 847 C C . THR A 1 105 ? -10.947 -6.106 21.178 1.00 67.88 105 THR A C 1
ATOM 849 O O . THR A 1 105 ? -12.054 -5.716 21.539 1.00 67.88 105 THR A O 1
ATOM 852 N N . ASN A 1 106 ? -10.382 -7.204 21.693 1.00 74.69 106 ASN A N 1
ATOM 853 C CA . ASN A 1 106 ? -11.073 -8.093 22.635 1.00 74.69 106 ASN A CA 1
ATOM 854 C C . ASN A 1 106 ? -11.459 -7.382 23.945 1.00 74.69 106 ASN A C 1
ATOM 856 O O . ASN A 1 106 ? -12.565 -7.558 24.448 1.00 74.69 106 ASN A O 1
ATOM 860 N N . ILE A 1 107 ? -10.574 -6.554 24.507 1.00 81.25 107 ILE A N 1
ATOM 861 C CA . ILE A 1 107 ? -10.840 -5.831 25.762 1.00 81.25 107 ILE A CA 1
ATOM 862 C C . ILE A 1 107 ? -11.975 -4.818 25.577 1.00 81.25 107 ILE A C 1
ATOM 864 O O . ILE A 1 107 ? -12.848 -4.719 26.440 1.00 81.25 107 ILE A O 1
ATOM 868 N N . MET A 1 108 ? -11.991 -4.087 24.459 1.00 81.94 108 MET A N 1
ATOM 869 C CA . MET A 1 108 ? -13.050 -3.120 24.160 1.00 81.94 108 MET A CA 1
ATOM 870 C C . MET A 1 108 ? -14.410 -3.807 23.974 1.00 81.94 108 MET A C 1
ATOM 872 O O . MET A 1 108 ? -15.419 -3.346 24.509 1.00 81.94 108 MET A O 1
ATOM 876 N N . GLU A 1 109 ? -14.447 -4.934 23.263 1.00 85.19 109 GLU A N 1
ATOM 877 C CA . GLU A 1 109 ? -15.668 -5.725 23.080 1.00 85.19 109 GLU A CA 1
ATOM 878 C C . GLU A 1 109 ? -16.200 -6.278 24.408 1.00 85.19 109 GLU A C 1
ATOM 880 O O . GLU A 1 109 ? -17.387 -6.125 24.709 1.00 85.19 109 GLU A O 1
ATOM 885 N N . ILE A 1 110 ? -15.320 -6.832 25.250 1.00 87.38 110 ILE A N 1
ATOM 886 C CA . ILE A 1 110 ? -15.675 -7.313 26.593 1.00 87.38 110 ILE A CA 1
ATOM 887 C C . ILE A 1 110 ? -16.216 -6.166 27.455 1.00 87.38 110 ILE A C 1
ATOM 889 O O . ILE A 1 110 ? -17.225 -6.337 28.144 1.00 87.38 110 ILE A O 1
ATOM 893 N N . ALA A 1 111 ? -15.586 -4.989 27.411 1.00 90.31 111 ALA A N 1
ATOM 894 C CA . ALA A 1 111 ? -16.030 -3.819 28.164 1.00 90.31 111 ALA A CA 1
ATOM 895 C C . ALA A 1 111 ? -17.429 -3.353 27.726 1.00 90.31 111 ALA A C 1
ATOM 897 O O . ALA A 1 111 ? -18.287 -3.089 28.574 1.00 90.31 111 ALA A O 1
ATOM 898 N N . ASN A 1 112 ? -17.690 -3.316 26.417 1.00 91.94 112 ASN A N 1
ATOM 899 C CA . ASN A 1 112 ? -18.997 -2.958 25.867 1.00 91.94 112 ASN A CA 1
ATOM 900 C C . ASN A 1 112 ? -20.077 -3.975 26.252 1.00 91.94 112 ASN A C 1
ATOM 902 O O . ASN A 1 112 ? -21.150 -3.584 26.718 1.00 91.94 112 ASN A O 1
ATOM 906 N N . TYR A 1 113 ? -19.781 -5.271 26.131 1.00 93.75 113 TYR A N 1
ATOM 907 C CA . TYR A 1 113 ? -20.688 -6.343 26.542 1.00 93.75 113 TYR A CA 1
ATOM 908 C C . TYR A 1 113 ? -21.027 -6.265 28.038 1.00 93.75 113 TYR A C 1
ATOM 910 O O . TYR A 1 113 ? -22.200 -6.317 28.426 1.00 93.75 113 TYR A O 1
ATOM 918 N N . LEU A 1 114 ? -20.012 -6.085 28.889 1.00 95.38 114 LEU A N 1
ATOM 919 C CA . LEU A 1 114 ? -20.193 -5.964 30.334 1.00 95.38 114 LEU A CA 1
ATOM 920 C C . LEU A 1 114 ? -21.024 -4.725 30.691 1.00 95.38 114 LEU A C 1
ATOM 922 O O . LEU A 1 114 ? -21.919 -4.809 31.532 1.00 95.38 114 LEU A O 1
ATOM 926 N N . SER A 1 115 ? -20.762 -3.594 30.031 1.00 97.12 115 SER A N 1
ATOM 927 C CA . SER A 1 115 ? -21.510 -2.345 30.205 1.00 97.12 115 SER A CA 1
ATOM 928 C C . SER A 1 115 ? -22.987 -2.509 29.836 1.00 97.12 115 SER A C 1
ATOM 930 O O . SER A 1 115 ? -23.869 -2.161 30.625 1.00 97.12 115 SER A O 1
ATOM 932 N N . MET A 1 116 ? -23.272 -3.119 28.681 1.00 96.69 116 MET A N 1
ATOM 933 C CA . MET A 1 116 ? -24.638 -3.393 28.233 1.00 96.69 116 MET A CA 1
ATOM 934 C C . MET A 1 116 ? -25.371 -4.327 29.204 1.00 96.69 116 MET A C 1
ATOM 936 O O . MET A 1 116 ? -26.492 -4.034 29.619 1.00 96.69 116 MET A O 1
ATOM 940 N N . THR A 1 117 ? -24.708 -5.399 29.641 1.00 97.00 117 THR A N 1
ATOM 941 C CA . THR A 1 117 ? -25.260 -6.358 30.609 1.00 97.00 117 THR A CA 1
ATOM 942 C C . THR A 1 117 ? -25.577 -5.684 31.944 1.00 97.00 117 THR A C 1
ATOM 944 O O . THR A 1 117 ? -26.685 -5.814 32.461 1.00 97.00 117 THR A O 1
ATOM 947 N N . LYS A 1 118 ? -24.642 -4.891 32.486 1.00 97.38 118 LYS A N 1
ATOM 948 C CA . LYS A 1 118 ? -24.839 -4.144 33.739 1.00 97.38 118 LYS A CA 1
ATOM 949 C C . LYS A 1 118 ? -25.977 -3.131 33.630 1.00 97.38 118 LYS A C 1
ATOM 951 O O . LYS A 1 118 ? -26.741 -2.979 34.579 1.00 97.38 118 LYS A O 1
ATOM 956 N N . LYS A 1 119 ? -26.112 -2.445 32.492 1.00 98.00 119 LYS A N 1
ATOM 957 C CA . LYS A 1 119 ? -27.196 -1.481 32.261 1.00 98.00 119 LYS A CA 1
ATOM 958 C C . LYS A 1 119 ? -28.565 -2.162 32.239 1.00 98.00 119 LYS A C 1
ATOM 960 O O . LYS A 1 119 ? -29.497 -1.644 32.852 1.00 98.00 119 LYS A O 1
ATOM 965 N N . ASN A 1 120 ? -28.665 -3.321 31.590 1.00 97.25 120 ASN A N 1
ATOM 966 C CA . ASN A 1 120 ? -29.891 -4.117 31.561 1.00 97.25 120 ASN A CA 1
ATOM 967 C C . ASN A 1 120 ? -30.268 -4.613 32.963 1.00 97.25 120 ASN A C 1
ATOM 969 O O . ASN A 1 120 ? -31.421 -4.481 33.364 1.00 97.25 120 ASN A O 1
ATOM 973 N N . GLU A 1 121 ? -29.289 -5.089 33.735 1.00 97.06 121 GLU A N 1
ATOM 974 C CA . GLU A 1 121 ? -29.503 -5.535 35.115 1.00 97.06 121 GLU A CA 1
ATOM 975 C C . GLU A 1 121 ? -29.986 -4.391 36.019 1.00 97.06 121 GLU A C 1
ATOM 977 O O . GLU A 1 121 ? -30.962 -4.531 36.751 1.00 97.06 121 GLU A O 1
ATOM 982 N N . ILE A 1 122 ? -29.359 -3.212 35.926 1.00 98.12 122 ILE A N 1
ATOM 983 C CA . ILE A 1 122 ? -29.793 -2.022 36.674 1.00 98.12 122 ILE A CA 1
ATOM 984 C C . ILE A 1 122 ? -31.233 -1.649 36.318 1.00 98.12 122 ILE A C 1
ATOM 986 O O . ILE A 1 122 ? -32.000 -1.263 37.200 1.00 98.12 122 ILE A O 1
ATOM 990 N N . GLN A 1 123 ? -31.605 -1.738 35.040 1.00 98.00 123 GLN A N 1
ATOM 991 C CA . GLN A 1 123 ? -32.967 -1.439 34.614 1.00 98.00 123 GLN A CA 1
ATOM 992 C C . GLN A 1 123 ? -33.964 -2.453 35.187 1.00 98.00 123 GLN A C 1
ATOM 994 O O . GLN A 1 123 ? -34.974 -2.049 35.758 1.00 98.00 123 GLN A O 1
ATOM 999 N N . HIS A 1 124 ? -33.637 -3.745 35.129 1.00 98.06 124 HIS A N 1
ATOM 1000 C CA . HIS A 1 124 ? -34.460 -4.805 35.704 1.00 98.06 124 HIS A CA 1
ATOM 1001 C C . HIS A 1 124 ? -34.692 -4.606 37.210 1.00 98.06 124 HIS A C 1
ATOM 1003 O O . HIS A 1 124 ? -35.832 -4.623 37.678 1.00 98.06 124 HIS A O 1
ATOM 1009 N N . LEU A 1 125 ? -33.624 -4.326 37.965 1.00 98.38 125 LEU A N 1
ATOM 1010 C CA . LEU A 1 125 ? -33.708 -4.076 39.405 1.00 98.38 125 LEU A CA 1
ATOM 1011 C C . LEU A 1 125 ? -34.517 -2.815 39.734 1.00 98.38 125 LEU A C 1
ATOM 1013 O O . LEU A 1 125 ? -35.273 -2.811 40.706 1.00 98.38 125 LEU A O 1
ATOM 1017 N N . LYS A 1 126 ? -34.409 -1.755 38.924 1.00 98.19 126 LYS A N 1
ATOM 1018 C CA . LYS A 1 126 ? -35.245 -0.553 39.075 1.00 98.19 126 LYS A CA 1
ATOM 1019 C C . LYS A 1 126 ? -36.729 -0.860 38.893 1.00 98.19 126 LYS A C 1
ATOM 1021 O O . LYS A 1 126 ? -37.545 -0.363 39.669 1.00 98.19 126 LYS A O 1
ATOM 1026 N N . ASP A 1 127 ? -37.079 -1.675 37.904 1.00 98.25 127 ASP A N 1
ATOM 1027 C CA . ASP A 1 127 ? -38.472 -2.034 37.629 1.00 98.25 127 ASP A CA 1
ATOM 1028 C C . ASP A 1 127 ? -39.054 -2.923 38.742 1.00 98.25 127 ASP A C 1
ATOM 1030 O O . ASP A 1 127 ? -40.190 -2.715 39.190 1.00 98.25 127 ASP A O 1
ATOM 1034 N N . MET A 1 128 ? -38.250 -3.855 39.265 1.00 97.81 128 MET A N 1
ATOM 1035 C CA . MET A 1 128 ? -38.610 -4.648 40.444 1.00 97.81 128 MET A CA 1
ATOM 1036 C C . MET A 1 128 ? -38.817 -3.772 41.682 1.00 97.81 128 MET A C 1
ATOM 1038 O O . MET A 1 128 ? -39.825 -3.924 42.374 1.00 97.81 128 MET A O 1
ATOM 1042 N N . LEU A 1 129 ? -37.903 -2.831 41.942 1.00 98.25 129 LEU A N 1
ATOM 1043 C CA . LEU A 1 129 ? -38.001 -1.918 43.079 1.00 98.25 129 LEU A CA 1
ATOM 1044 C C . LEU A 1 129 ? -39.279 -1.079 43.006 1.00 98.25 129 LEU A C 1
ATOM 1046 O O . LEU A 1 129 ? -40.033 -1.023 43.973 1.00 98.25 129 LEU A O 1
ATOM 1050 N N . LYS A 1 130 ? -39.576 -0.502 41.838 1.00 98.00 130 LYS A N 1
ATOM 1051 C CA . LYS A 1 130 ? -40.803 0.272 41.610 1.00 98.00 130 LYS A CA 1
ATOM 1052 C C . LYS A 1 130 ? -42.063 -0.550 41.897 1.00 98.00 130 LYS A C 1
ATOM 1054 O O . LYS A 1 130 ? -43.015 -0.042 42.488 1.00 98.00 130 LYS A O 1
ATOM 1059 N N . THR A 1 131 ? -42.066 -1.818 41.489 1.00 97.62 131 THR A N 1
ATOM 1060 C CA . THR A 1 131 ? -43.187 -2.738 41.730 1.00 97.62 131 THR A CA 1
ATOM 1061 C C . THR A 1 131 ? -43.350 -3.034 43.221 1.00 97.62 131 THR A C 1
ATOM 1063 O O . THR A 1 131 ? -44.464 -2.976 43.742 1.00 97.62 131 THR A O 1
ATOM 1066 N N . ALA A 1 132 ? -42.246 -3.295 43.924 1.00 97.50 132 ALA A N 1
ATOM 1067 C CA . ALA A 1 132 ? -42.256 -3.529 45.364 1.00 97.50 132 ALA A CA 1
ATOM 1068 C C . ALA A 1 132 ? -42.731 -2.290 46.142 1.00 97.50 132 ALA A C 1
ATOM 1070 O O . ALA A 1 132 ? -43.548 -2.412 47.051 1.00 97.50 132 ALA A O 1
ATOM 1071 N N . GLU A 1 133 ? -42.283 -1.092 45.760 1.00 97.62 133 GLU A N 1
ATOM 1072 C CA . GLU A 1 133 ? -42.728 0.170 46.362 1.00 97.62 133 GLU A CA 1
ATOM 1073 C C . GLU A 1 133 ? -44.233 0.407 46.185 1.00 97.62 133 GLU A C 1
ATOM 1075 O O . GLU A 1 133 ? -44.896 0.849 47.124 1.00 97.62 133 GLU A O 1
ATOM 1080 N N . GLU A 1 134 ? -44.792 0.092 45.013 1.00 97.19 134 GLU A N 1
ATOM 1081 C CA . GLU A 1 134 ? -46.235 0.199 44.763 1.00 97.19 134 GLU A CA 1
ATOM 1082 C C . GLU A 1 134 ? -47.032 -0.765 45.647 1.00 97.19 134 GLU A C 1
ATOM 1084 O O . GLU A 1 134 ? -48.007 -0.372 46.292 1.00 97.19 134 GLU A O 1
ATOM 1089 N N . GLN A 1 135 ? -46.579 -2.017 45.754 1.00 97.25 135 GLN A N 1
ATOM 1090 C CA . GLN A 1 135 ? -47.196 -2.989 46.655 1.00 97.25 135 GLN A CA 1
ATOM 1091 C C . GLN A 1 135 ? -47.129 -2.527 48.113 1.00 97.25 135 GLN A C 1
ATOM 1093 O O . GLN A 1 135 ? -48.115 -2.652 48.843 1.00 97.25 135 GLN A O 1
ATOM 1098 N N . ASN A 1 136 ? -46.003 -1.945 48.532 1.00 97.50 136 ASN A N 1
ATOM 1099 C CA . ASN A 1 136 ? -45.833 -1.446 49.891 1.00 97.50 136 ASN A CA 1
ATOM 1100 C C . ASN A 1 136 ? -46.776 -0.267 50.181 1.00 97.50 136 ASN A C 1
ATOM 1102 O O . ASN A 1 136 ? -47.431 -0.251 51.223 1.00 97.50 136 ASN A O 1
ATOM 1106 N N . ARG A 1 137 ? -46.929 0.675 49.235 1.00 97.19 137 ARG A N 1
ATOM 1107 C CA . ARG A 1 137 ? -47.924 1.763 49.327 1.00 97.19 137 ARG A CA 1
ATOM 1108 C C . ARG A 1 137 ? -49.343 1.221 49.477 1.00 97.19 137 ARG A C 1
ATOM 1110 O O . ARG A 1 137 ? -50.091 1.687 50.335 1.00 97.19 137 ARG A O 1
ATOM 1117 N N . HIS A 1 138 ? -49.703 0.215 48.683 1.00 96.81 138 HIS A N 1
ATOM 1118 C CA . HIS A 1 138 ? -51.020 -0.413 48.752 1.00 96.81 138 HIS A CA 1
ATOM 1119 C C . HIS A 1 138 ? -51.272 -1.095 50.109 1.00 96.81 138 HIS A C 1
ATOM 1121 O O . HIS A 1 138 ? -52.335 -0.920 50.710 1.00 96.81 138 HIS A O 1
ATOM 1127 N N . VAL A 1 139 ? -50.297 -1.849 50.628 1.00 97.00 139 VAL A N 1
ATOM 1128 C CA . VAL A 1 139 ? -50.395 -2.488 51.952 1.00 97.00 139 VAL A CA 1
ATOM 1129 C C . VAL A 1 139 ? -50.512 -1.442 53.057 1.00 97.00 139 VAL A C 1
ATOM 1131 O O . VAL A 1 139 ? -51.383 -1.571 53.918 1.00 97.00 139 VAL A O 1
ATOM 1134 N N . GLN A 1 140 ? -49.703 -0.384 53.004 1.00 96.94 140 GLN A N 1
ATOM 1135 C CA . GLN A 1 140 ? -49.764 0.708 53.969 1.00 96.94 140 GLN A CA 1
ATOM 1136 C C . GLN A 1 140 ? -51.150 1.370 53.984 1.00 96.94 140 GLN A C 1
ATOM 1138 O O . GLN A 1 140 ? -51.737 1.535 55.052 1.00 96.94 140 GLN A O 1
ATOM 1143 N N . GLY A 1 141 ? -51.732 1.634 52.808 1.00 96.19 141 GLY A N 1
ATOM 1144 C CA . GLY A 1 141 ? -53.094 2.162 52.697 1.00 96.19 141 GLY A CA 1
ATOM 1145 C C . GLY A 1 141 ? -54.146 1.256 53.347 1.00 96.19 141 GLY A C 1
ATOM 1146 O O . GLY A 1 141 ? -55.034 1.738 54.051 1.00 96.19 141 GLY A O 1
ATOM 1147 N N . ARG A 1 142 ? -54.026 -0.071 53.192 1.00 95.62 142 ARG A N 1
ATOM 1148 C CA . ARG A 1 142 ? -54.919 -1.032 53.869 1.00 95.62 142 ARG A CA 1
ATOM 1149 C C . ARG A 1 142 ? -54.750 -1.012 55.388 1.00 95.62 142 ARG A C 1
ATOM 1151 O O . ARG A 1 142 ? -55.749 -1.079 56.103 1.00 95.62 142 ARG A O 1
ATOM 1158 N N . ILE A 1 143 ? -53.514 -0.918 55.878 1.00 96.31 143 ILE A N 1
ATOM 1159 C CA . ILE A 1 143 ? -53.219 -0.825 57.314 1.00 96.31 143 ILE A CA 1
ATOM 1160 C C . ILE A 1 143 ? -53.858 0.433 57.912 1.00 96.31 143 ILE A C 1
ATOM 1162 O O . ILE A 1 143 ? -54.464 0.354 58.981 1.00 96.31 143 ILE A O 1
ATOM 1166 N N . ASP A 1 144 ? -53.767 1.574 57.231 1.00 95.12 144 ASP A N 1
ATOM 1167 C CA . ASP A 1 144 ? -54.312 2.835 57.739 1.00 95.12 144 ASP A CA 1
ATOM 1168 C C . ASP A 1 144 ? -55.853 2.830 57.781 1.00 95.12 144 ASP A C 1
ATOM 1170 O O . ASP A 1 144 ? -56.437 3.298 58.761 1.00 95.12 144 ASP A O 1
ATOM 1174 N N . ILE A 1 145 ? -56.520 2.216 56.792 1.00 94.25 145 ILE A N 1
ATOM 1175 C CA . ILE A 1 145 ? -57.980 1.997 56.815 1.00 94.25 145 ILE A CA 1
ATOM 1176 C C . ILE A 1 145 ? -58.384 1.132 58.014 1.00 94.25 145 ILE A C 1
ATOM 1178 O O . ILE A 1 145 ? -59.297 1.492 58.759 1.00 94.25 145 ILE A O 1
ATOM 1182 N N . LEU A 1 146 ? -57.696 0.004 58.222 1.00 93.50 146 LEU A N 1
ATOM 1183 C CA . LEU A 1 146 ? -57.979 -0.898 59.343 1.00 93.50 146 LEU A CA 1
ATOM 1184 C C . LEU A 1 146 ? -57.765 -0.203 60.691 1.00 93.50 146 LEU A C 1
ATOM 1186 O O . LEU A 1 146 ? -58.596 -0.333 61.588 1.00 93.50 146 LEU A O 1
ATOM 1190 N N . ARG A 1 147 ? -56.691 0.584 60.824 1.00 93.44 147 ARG A N 1
ATOM 1191 C CA . ARG A 1 147 ? -56.401 1.355 62.039 1.00 93.44 147 ARG A CA 1
ATOM 1192 C C . ARG A 1 147 ? -57.520 2.346 62.362 1.00 93.44 147 ARG A C 1
ATOM 1194 O O . ARG A 1 147 ? -57.907 2.447 63.523 1.00 93.44 147 ARG A O 1
ATOM 1201 N N . LYS A 1 148 ? -58.064 3.035 61.353 1.00 92.44 148 LYS A N 1
ATOM 1202 C CA . LYS A 1 148 ? -59.192 3.959 61.533 1.00 92.44 148 LYS A CA 1
ATOM 1203 C C . LYS A 1 148 ? -60.465 3.229 61.970 1.00 92.44 148 LYS A C 1
ATOM 1205 O O . LYS A 1 148 ? -61.092 3.643 62.936 1.00 92.44 148 LYS A O 1
ATOM 1210 N N . GLY A 1 149 ? -60.788 2.099 61.337 1.00 88.31 149 GLY A N 1
ATOM 1211 C CA . GLY A 1 149 ? -61.953 1.290 61.716 1.00 88.31 149 GLY A CA 1
ATOM 1212 C C . GLY A 1 149 ? -61.910 0.799 63.169 1.00 88.31 149 GLY A C 1
ATOM 1213 O O . GLY A 1 149 ? -62.933 0.802 63.848 1.00 88.31 149 GLY A O 1
ATOM 1214 N N . VAL A 1 150 ? -60.725 0.437 63.677 1.00 88.62 150 VAL A N 1
ATOM 1215 C CA . VAL A 1 150 ? -60.536 0.063 65.093 1.00 88.62 150 VAL A CA 1
ATOM 1216 C C . VAL A 1 150 ? -60.789 1.249 66.033 1.00 88.62 150 VAL A C 1
ATOM 1218 O O . VAL A 1 150 ? -61.435 1.081 67.066 1.00 88.62 150 VAL A O 1
ATOM 1221 N N . GLN A 1 151 ? -60.316 2.448 65.681 1.00 87.94 151 GLN A N 1
ATOM 1222 C CA . GLN A 1 151 ? -60.558 3.663 66.471 1.00 87.94 151 GLN A CA 1
ATOM 1223 C C . GLN A 1 151 ? -62.046 4.042 66.493 1.00 87.94 151 GLN A C 1
ATOM 1225 O O . GLN A 1 151 ? -62.584 4.332 67.561 1.00 87.94 151 GLN A O 1
ATOM 1230 N N . ASP A 1 152 ? -62.719 3.978 65.341 1.00 88.31 152 ASP A N 1
ATOM 1231 C CA . ASP A 1 152 ? -64.146 4.292 65.213 1.00 88.31 152 ASP A CA 1
ATOM 1232 C C . ASP A 1 152 ? -65.015 3.305 66.021 1.00 88.31 152 ASP A C 1
ATOM 1234 O O . ASP A 1 152 ? -65.944 3.716 66.719 1.00 88.31 152 ASP A O 1
ATOM 1238 N N . ALA A 1 153 ? -64.687 2.007 65.994 1.00 83.50 153 ALA A N 1
ATOM 1239 C CA . ALA A 1 153 ? -65.383 0.985 66.778 1.00 83.50 153 ALA A CA 1
ATOM 1240 C C . ALA A 1 153 ? -65.217 1.192 68.294 1.00 83.50 153 ALA A C 1
ATOM 1242 O O . ALA A 1 153 ? -66.196 1.101 69.033 1.00 83.50 153 ALA A O 1
ATOM 1243 N N . SER A 1 154 ? -64.008 1.536 68.749 1.00 82.25 154 SER A N 1
ATOM 1244 C CA . SER A 1 154 ? -63.736 1.847 70.159 1.00 82.25 154 SER A CA 1
ATOM 1245 C C . SER A 1 154 ? -64.489 3.097 70.635 1.00 82.25 154 SER A C 1
ATOM 1247 O O . SER A 1 154 ? -65.037 3.107 71.737 1.00 82.25 154 SER A O 1
ATOM 1249 N N . ALA A 1 155 ? -64.590 4.133 69.795 1.00 78.69 155 ALA A N 1
ATOM 1250 C CA . ALA A 1 155 ? -65.390 5.320 70.101 1.00 78.69 155 ALA A CA 1
ATOM 1251 C C . ALA A 1 155 ? -66.894 4.998 70.199 1.00 78.69 155 ALA A C 1
ATOM 1253 O O . ALA A 1 155 ? -67.604 5.554 71.040 1.00 78.69 155 ALA A O 1
ATOM 1254 N N . MET A 1 156 ? -67.384 4.080 69.359 1.00 81.69 156 MET A N 1
ATOM 1255 C CA . MET A 1 156 ? -68.771 3.617 69.404 1.00 81.69 156 MET A CA 1
ATOM 1256 C C . MET A 1 156 ? -69.053 2.782 70.662 1.00 81.69 156 MET A C 1
ATOM 1258 O O . MET A 1 156 ? -70.109 2.943 71.272 1.00 81.69 156 MET A O 1
ATOM 1262 N N . GLU A 1 157 ? -68.109 1.939 71.081 1.00 85.12 157 GLU A N 1
ATOM 1263 C CA . GLU A 1 157 ? -68.191 1.161 72.322 1.00 85.12 157 GLU A CA 1
ATOM 1264 C C . GLU A 1 157 ? -68.296 2.070 73.561 1.00 85.12 157 GLU A C 1
ATOM 1266 O O . GLU A 1 157 ? -69.194 1.877 74.382 1.00 85.12 157 GLU A O 1
ATOM 1271 N N . ASP A 1 158 ? -67.483 3.132 73.647 1.00 84.94 158 ASP A N 1
ATOM 1272 C CA . ASP A 1 158 ? -67.574 4.141 74.720 1.00 84.94 158 ASP A CA 1
ATOM 1273 C C . ASP A 1 158 ? -68.942 4.855 74.738 1.00 84.94 158 ASP A C 1
ATOM 1275 O O . ASP A 1 158 ? -69.544 5.065 75.797 1.00 84.94 158 ASP A O 1
ATOM 1279 N N . ALA A 1 159 ? -69.484 5.195 73.564 1.00 82.56 159 ALA A N 1
ATOM 1280 C CA . ALA A 1 159 ? -70.802 5.819 73.452 1.00 82.56 159 ALA A CA 1
ATOM 1281 C C . ALA A 1 159 ? -71.939 4.880 73.898 1.00 82.56 159 ALA A C 1
ATOM 1283 O O . ALA A 1 159 ? -72.862 5.315 74.597 1.00 82.56 159 ALA A O 1
ATOM 1284 N N . VAL A 1 160 ? -71.866 3.597 73.530 1.00 85.62 160 VAL A N 1
ATOM 1285 C CA . VAL A 1 160 ? -72.830 2.568 73.950 1.00 85.62 160 VAL A CA 1
ATOM 1286 C C . VAL A 1 160 ? -72.768 2.357 75.460 1.00 85.62 160 VAL A C 1
ATOM 1288 O O . VAL A 1 160 ? -73.816 2.310 76.107 1.00 85.62 160 VAL A O 1
ATOM 1291 N N . GLU A 1 161 ? -71.571 2.297 76.044 1.00 84.25 161 GLU A N 1
ATOM 1292 C CA . GLU A 1 161 ? -71.412 2.113 77.487 1.00 84.25 161 GLU A CA 1
ATOM 1293 C C . GLU A 1 161 ? -71.946 3.325 78.272 1.00 84.25 161 GLU A C 1
ATOM 1295 O O . GLU A 1 161 ? -72.683 3.166 79.250 1.00 84.25 161 GLU A O 1
ATOM 1300 N N . LYS A 1 162 ? -71.705 4.555 77.793 1.00 86.62 162 LYS A N 1
ATOM 1301 C CA . LYS A 1 162 ? -72.333 5.769 78.351 1.00 86.62 162 LYS A CA 1
ATOM 1302 C C . LYS A 1 162 ? -73.858 5.718 78.292 1.00 86.62 162 LYS A C 1
ATOM 1304 O O . LYS A 1 162 ? -74.521 6.078 79.268 1.00 86.62 162 LYS A O 1
ATOM 1309 N N . LEU A 1 163 ? -74.431 5.280 77.171 1.00 84.31 163 LEU A N 1
ATOM 1310 C CA . LEU A 1 163 ? -75.882 5.192 77.001 1.00 84.31 163 LEU A CA 1
ATOM 1311 C C . LEU A 1 163 ? -76.488 4.129 77.924 1.00 84.31 163 LEU A C 1
ATOM 1313 O O . LEU A 1 163 ? -77.472 4.399 78.612 1.00 84.31 163 LEU A O 1
ATOM 1317 N N . ARG A 1 164 ? -75.845 2.962 78.025 1.00 84.94 164 ARG A N 1
ATOM 1318 C CA . ARG A 1 164 ? -76.213 1.888 78.955 1.00 84.94 164 ARG A CA 1
ATOM 1319 C C . ARG A 1 164 ? -76.215 2.369 80.406 1.00 84.94 164 ARG A C 1
ATOM 1321 O O . ARG A 1 164 ? -77.139 2.054 81.156 1.00 84.94 164 ARG A O 1
ATOM 1328 N N . ASN A 1 165 ? -75.217 3.155 80.801 1.00 82.31 165 ASN A N 1
ATOM 1329 C CA . ASN A 1 165 ? -75.135 3.710 82.151 1.00 82.31 165 ASN A CA 1
ATOM 1330 C C . ASN A 1 165 ? -76.221 4.765 82.414 1.00 82.31 165 ASN A C 1
ATOM 1332 O O . ASN A 1 165 ? -76.816 4.760 83.490 1.00 82.31 165 ASN A O 1
ATOM 1336 N N . ARG A 1 166 ? -76.580 5.592 81.420 1.00 79.62 166 ARG A N 1
ATOM 1337 C CA . ARG A 1 166 ? -77.733 6.510 81.526 1.00 79.62 166 ARG A CA 1
ATOM 1338 C C . ARG A 1 166 ? -79.066 5.768 81.642 1.00 79.62 166 ARG A C 1
ATOM 1340 O O . ARG A 1 166 ? -79.876 6.136 82.483 1.00 79.62 166 ARG A O 1
ATOM 1347 N N . CYS A 1 167 ? -79.299 4.721 80.848 1.00 75.62 167 CYS A N 1
ATOM 1348 C CA . CYS A 1 167 ? -80.523 3.916 80.942 1.00 75.62 167 CYS A CA 1
ATOM 1349 C C . CYS A 1 167 ? -80.674 3.243 82.313 1.00 75.62 167 CYS A C 1
ATOM 1351 O O . CYS A 1 167 ? -81.782 3.194 82.839 1.00 75.62 167 CYS A O 1
ATOM 1353 N N . ARG A 1 168 ? -79.569 2.774 82.913 1.00 74.62 168 ARG A N 1
ATOM 1354 C CA . ARG A 1 168 ? -79.577 2.245 84.286 1.00 74.62 168 ARG A CA 1
ATOM 1355 C C . ARG A 1 168 ? -79.962 3.312 85.318 1.00 74.62 168 ARG A C 1
ATOM 1357 O O . ARG A 1 168 ? -80.791 3.025 86.170 1.00 74.62 168 ARG A O 1
ATOM 1364 N N . ALA A 1 169 ? -79.465 4.544 85.186 1.00 69.06 169 ALA A N 1
ATOM 1365 C CA . ALA A 1 169 ? -79.832 5.647 86.081 1.00 69.06 169 ALA A CA 1
ATOM 1366 C C . ALA A 1 169 ? -81.330 6.020 86.017 1.00 69.06 169 ALA A C 1
ATOM 1368 O O . ALA A 1 169 ? -81.931 6.318 87.042 1.00 69.06 169 ALA A O 1
ATOM 1369 N N . TYR A 1 170 ? -81.962 5.952 84.837 1.00 64.75 170 TYR A N 1
ATOM 1370 C CA . TYR A 1 170 ? -83.408 6.201 84.701 1.00 64.75 170 TYR A CA 1
ATOM 1371 C C . TYR A 1 170 ? -84.290 5.060 85.238 1.00 64.75 170 TYR A C 1
ATOM 1373 O O . TYR A 1 170 ? -85.438 5.303 85.604 1.00 64.75 170 TYR A O 1
ATOM 1381 N N . ALA A 1 171 ? -83.785 3.824 85.282 1.00 58.75 171 ALA A N 1
ATOM 1382 C CA . ALA A 1 171 ? -84.517 2.687 85.841 1.00 58.75 171 ALA A CA 1
ATOM 1383 C C . ALA A 1 171 ? -84.581 2.736 87.380 1.00 58.75 171 ALA A C 1
ATOM 1385 O O . ALA A 1 171 ? -85.617 2.391 87.944 1.00 58.75 171 ALA 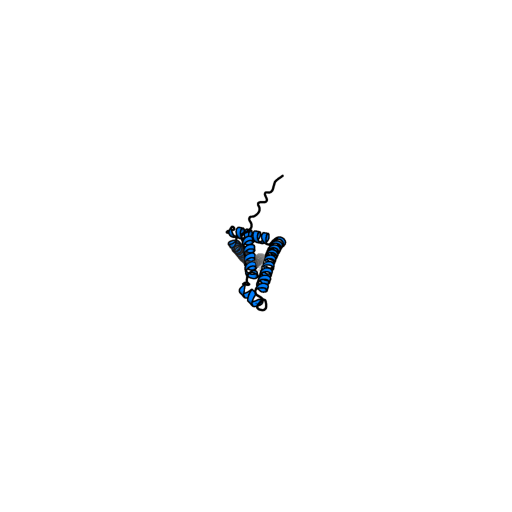A O 1
ATOM 1386 N N . ASP A 1 172 ? -83.533 3.232 88.046 1.00 55.19 172 ASP A N 1
ATOM 1387 C CA . ASP A 1 172 ? -83.528 3.441 89.505 1.00 55.19 172 ASP A CA 1
ATOM 1388 C C . ASP A 1 172 ? -84.452 4.596 89.944 1.00 55.19 172 ASP A C 1
ATOM 1390 O O . ASP A 1 172 ? -85.120 4.502 90.976 1.00 55.19 172 ASP A O 1
ATOM 1394 N N . ASP A 1 173 ? -84.592 5.646 89.126 1.00 53.47 173 ASP A N 1
ATOM 1395 C CA . ASP A 1 173 ? -85.521 6.761 89.392 1.00 53.47 173 ASP A CA 1
ATOM 1396 C C . ASP A 1 173 ? -87.007 6.371 89.214 1.00 53.47 173 ASP A C 1
ATOM 1398 O O . ASP A 1 173 ? -87.899 7.005 89.784 1.00 53.47 173 ASP A O 1
ATOM 1402 N N . GLY A 1 174 ? -87.299 5.308 88.454 1.00 50.81 174 GLY A N 1
ATOM 1403 C CA . GLY A 1 174 ? -88.656 4.790 88.239 1.00 50.81 174 GLY A CA 1
ATOM 1404 C C . GLY A 1 174 ? -89.177 3.868 89.350 1.00 50.81 174 GLY A C 1
ATOM 1405 O O . GLY A 1 174 ? -90.390 3.736 89.516 1.00 50.81 174 GLY A O 1
ATOM 1406 N N . VAL A 1 175 ? -88.290 3.253 90.141 1.00 46.41 175 VAL A N 1
ATOM 1407 C CA . VAL A 1 175 ? -88.664 2.304 91.212 1.00 46.41 175 VAL A CA 1
ATOM 1408 C C . VAL A 1 175 ? -89.064 3.015 92.513 1.00 46.41 175 VAL A C 1
ATOM 1410 O O . VAL A 1 175 ? -89.779 2.449 93.334 1.00 46.41 175 VAL A O 1
ATOM 1413 N N . SER A 1 176 ? -88.733 4.297 92.680 1.00 45.12 176 SER A N 1
ATOM 1414 C CA . SER A 1 176 ? -89.060 5.051 93.904 1.00 45.12 176 SER A CA 1
ATOM 1415 C C . SER A 1 176 ? -90.488 5.626 93.949 1.00 45.12 176 SER A C 1
ATOM 1417 O O . SER A 1 176 ? -90.799 6.431 94.827 1.00 45.12 176 SER A O 1
ATOM 1419 N N . ARG A 1 177 ? -91.381 5.257 93.016 1.00 44.28 177 ARG A N 1
ATOM 1420 C CA . ARG A 1 177 ? -92.717 5.874 92.911 1.00 44.28 177 ARG A CA 1
ATOM 1421 C C . ARG A 1 177 ? -93.873 4.905 92.655 1.00 44.28 177 ARG A C 1
ATOM 1423 O O . ARG A 1 177 ? -94.789 5.261 91.933 1.00 44.28 177 ARG A O 1
ATOM 1430 N N . THR A 1 178 ? -93.880 3.714 93.256 1.00 46.00 178 THR A N 1
ATOM 1431 C CA . THR A 1 178 ? -95.121 2.920 93.418 1.00 46.00 178 THR A CA 1
ATOM 1432 C C . THR A 1 178 ? -95.074 2.019 94.659 1.00 46.00 178 THR A C 1
ATOM 1434 O O . THR A 1 178 ? -94.806 0.837 94.541 1.00 46.00 178 THR A O 1
ATOM 1437 N N . THR A 1 179 ? -95.370 2.575 95.839 1.00 41.22 179 THR A N 1
ATOM 1438 C CA . THR A 1 179 ? -96.135 1.915 96.925 1.00 41.22 179 THR A CA 1
ATOM 1439 C C . THR A 1 179 ? -96.541 2.979 97.955 1.00 41.22 179 THR A C 1
ATOM 1441 O O . THR A 1 179 ? -95.760 3.323 98.840 1.00 41.22 179 THR A O 1
ATOM 1444 N N . PHE A 1 180 ? -97.751 3.518 97.811 1.00 42.81 180 PHE A N 1
ATOM 1445 C CA . PHE A 1 180 ? -98.513 4.198 98.864 1.00 42.81 180 PHE A CA 1
ATOM 1446 C C . PHE A 1 180 ? -99.957 3.670 98.775 1.00 42.81 180 PHE A C 1
ATOM 1448 O O . PHE A 1 180 ? -100.469 3.555 97.660 1.00 42.81 180 PHE A O 1
ATOM 1455 N N . ASP A 1 181 ? -100.540 3.367 99.941 1.00 37.09 181 ASP A N 1
ATOM 1456 C CA . ASP A 1 181 ? -101.912 2.901 100.246 1.00 37.09 181 ASP A CA 1
ATOM 1457 C C . ASP A 1 181 ? -102.274 1.475 99.759 1.00 37.09 181 ASP A C 1
ATOM 1459 O O . ASP A 1 181 ? -102.088 1.139 98.596 1.00 37.09 181 ASP A O 1
ATOM 1463 N N . THR A 1 182 ? -102.804 0.539 100.563 1.00 38.56 182 THR A N 1
ATOM 1464 C CA . THR A 1 182 ? -103.551 0.568 101.842 1.00 38.56 182 THR A CA 1
ATOM 1465 C C . THR A 1 182 ? -103.268 -0.715 102.628 1.00 38.56 182 THR A C 1
ATOM 1467 O O . THR A 1 182 ? -103.093 -1.762 101.963 1.00 38.56 182 THR A O 1
#

Organism: NCBI:txid37648

Radius of gyration: 55.24 Å; chains: 1; bounding box: 128×37×148 Å

Sequence (182 aa):
MDKKHEIGTPVSSSQIDLKKSFKLAVRSLLTSCSREEFRECFSRFTTAEQEYLHRLFIQVITSLHGNIEDEFESLCVETQVGLVLDNVEQLLEEQDLDPLYSKKTNIMEIANYLSMTKKNEIQHLKDMLKTAEEQNRHVQGRIDILRKGVQDASAMEDAVEKLRNRCRAYADDGVSRTTFDT

pLDDT: mean 85.14, std 16.97, range [33.22, 98.38]

InterPro domains:
  IPR007128 Nuclear MIS12/MIND complex subunit PMF1/Nnf1 [PF03980] (54-147)
  IPR007128 Nuclear MIS12/MIND complex subunit PMF1/Nnf1 [PTHR15459] (8-166)

Secondary structure (DSSP, 8-state):
--------PPPPHHHHHHHHHHHHHHHHHHT---HHHHHHHTTTS-HHHHHHHHHHHHHHHHHHHHHHHHHHHHHHHHTTHHHHHHHHHHHHHHHHH-TTHHHHHHHHHHHHHHHHHHHHHHHHHHHHHHHHHHHHHHHHHHHHHHHHHHHHHHHHHHHHHHHHHHHHHHHHHHHTT-----